Protein AF-A0A963Q9E1-F1 (afdb_monomer_lite)

Radius of gyration: 15.22 Å; chains: 1; bounding box: 37×40×34 Å

pLDDT: mean 92.53, std 8.89, range [47.31, 98.5]

Sequence (110 aa):
CAPGERWQREHACVGFDEAEVTAELARRWNFPSDYVHALLLASAPLAEKPITPLAAVVHLGSLLADQPDATADAIETLPVPVMDALGLKYGWMKANFPQPASFINLSQAG

Secondary structure (DSSP, 8-state):
--TTHHHHHHHHHHS--HHHHHHHHHHHTT--HHHHHHHHTTT-GGGSSS--HHHHHHHHHHHHHTSTT--GGGGGGS-HHHHHHTT--HHHHHHTPPPGGGS--GGG--

Foldseek 3Di:
DQQLVQQVVCCVPPNGGPLLVVLVVCVVVVNDPLLSVLSNCLSPQVVDPPRSLSSLVSNLVSNQVVDVQDALCSLVVRDPVSCVSNVHDSVVCSVPPDHPVVDDDPVVVD

Structure (mmCIF, N/CA/C/O backbone):
data_AF-A0A963Q9E1-F1
#
_entry.id   AF-A0A963Q9E1-F1
#
loop_
_atom_site.group_PDB
_atom_site.id
_atom_site.type_symbol
_atom_site.label_atom_id
_atom_site.label_alt_id
_atom_site.label_comp_id
_atom_site.label_asym_id
_atom_site.label_entity_id
_atom_site.label_seq_id
_atom_site.pdbx_PDB_ins_code
_atom_site.Cartn_x
_atom_site.Cartn_y
_atom_site.Cartn_z
_atom_site.occupancy
_atom_site.B_iso_or_equiv
_atom_site.auth_seq_id
_atom_site.auth_comp_id
_atom_site.auth_asym_id
_atom_site.auth_atom_id
_atom_site.pdbx_PDB_model_num
ATOM 1 N N . CYS A 1 1 ? -6.332 -7.537 -13.102 1.00 70.06 1 CYS A N 1
ATOM 2 C CA . CYS A 1 1 ? -6.969 -6.416 -12.386 1.00 70.06 1 CYS A CA 1
ATOM 3 C C . CYS A 1 1 ? -5.948 -5.299 -12.328 1.00 70.06 1 CYS A C 1
ATOM 5 O O . CYS A 1 1 ? -4.770 -5.614 -12.202 1.00 70.06 1 CYS A O 1
ATOM 7 N N . ALA A 1 2 ? -6.362 -4.047 -12.491 1.00 87.00 2 ALA A N 1
ATOM 8 C CA . ALA A 1 2 ? -5.476 -2.925 -12.212 1.00 87.00 2 ALA A CA 1
ATOM 9 C C . ALA A 1 2 ? -5.112 -2.920 -10.710 1.00 87.00 2 ALA A C 1
ATOM 11 O O . ALA A 1 2 ? -5.915 -3.400 -9.902 1.00 87.00 2 ALA A O 1
ATOM 12 N N . PRO A 1 3 ? -3.937 -2.399 -10.320 1.00 89.75 3 PRO A N 1
ATOM 13 C CA . PRO A 1 3 ? -3.553 -2.304 -8.913 1.00 89.75 3 PRO A CA 1
ATOM 14 C C . PRO A 1 3 ? -4.619 -1.608 -8.061 1.00 89.75 3 PRO A C 1
ATOM 16 O O . PRO A 1 3 ? -5.121 -0.550 -8.441 1.00 89.75 3 PRO A O 1
ATOM 19 N N . GLY A 1 4 ? -4.993 -2.216 -6.932 1.00 89.62 4 GLY A N 1
ATOM 20 C CA . GLY A 1 4 ? -6.020 -1.697 -6.019 1.00 89.62 4 GLY A CA 1
ATOM 21 C C . GLY A 1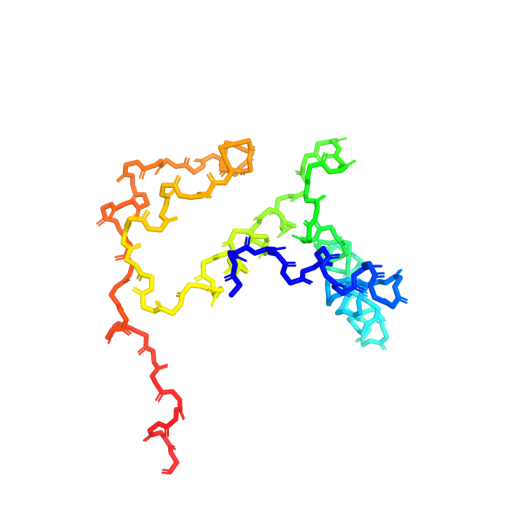 4 ? -7.475 -1.893 -6.477 1.00 89.62 4 GLY A C 1
ATOM 22 O O . GLY A 1 4 ? -8.400 -1.676 -5.695 1.00 89.62 4 GLY A O 1
ATOM 23 N N . GLU A 1 5 ? -7.720 -2.365 -7.706 1.00 93.12 5 GLU A N 1
ATOM 24 C CA . GLU A 1 5 ? -9.074 -2.662 -8.205 1.00 93.12 5 GLU A CA 1
ATOM 25 C C . GLU A 1 5 ? -9.735 -3.802 -7.408 1.00 93.12 5 GLU A C 1
ATOM 27 O O . GLU A 1 5 ? -10.960 -3.856 -7.286 1.00 93.12 5 GLU A O 1
ATOM 32 N N . ARG A 1 6 ? -8.936 -4.716 -6.837 1.00 93.38 6 ARG A N 1
ATOM 33 C CA . ARG A 1 6 ? -9.426 -5.837 -6.020 1.00 93.38 6 ARG A CA 1
ATOM 34 C C . ARG A 1 6 ? -10.305 -5.355 -4.864 1.00 93.38 6 ARG A C 1
ATOM 36 O O . ARG A 1 6 ? -11.431 -5.833 -4.756 1.00 93.38 6 ARG A O 1
ATOM 43 N N . TRP A 1 7 ? -9.840 -4.386 -4.074 1.00 95.50 7 TRP A N 1
ATOM 44 C CA . TRP A 1 7 ? -10.585 -3.880 -2.917 1.00 95.50 7 TRP A CA 1
ATOM 45 C C . TRP A 1 7 ? -11.950 -3.313 -3.314 1.00 95.50 7 TRP A C 1
ATOM 47 O O . TRP A 1 7 ? -12.969 -3.643 -2.712 1.00 95.50 7 TRP A O 1
ATOM 57 N N . GLN A 1 8 ? -12.003 -2.533 -4.401 1.00 94.69 8 GLN A N 1
ATOM 58 C CA . GLN A 1 8 ? -13.264 -1.981 -4.908 1.00 94.69 8 GLN A CA 1
ATOM 59 C C . GLN A 1 8 ? -14.254 -3.083 -5.302 1.00 94.69 8 GLN A C 1
ATOM 61 O O . GLN A 1 8 ? -15.453 -2.972 -5.044 1.00 94.69 8 GLN A O 1
ATOM 66 N N . ARG A 1 9 ? -13.760 -4.159 -5.925 1.00 96.00 9 ARG A N 1
ATOM 67 C CA . ARG A 1 9 ? -14.593 -5.289 -6.355 1.00 96.00 9 ARG A CA 1
ATOM 68 C C . ARG A 1 9 ? -15.095 -6.112 -5.173 1.00 96.00 9 ARG A C 1
ATOM 70 O O . ARG A 1 9 ? -16.259 -6.502 -5.183 1.00 96.00 9 ARG A O 1
ATOM 77 N N . GLU A 1 10 ? -14.251 -6.365 -4.178 1.00 96.94 10 GLU A N 1
ATOM 78 C CA . GLU A 1 10 ? -14.635 -7.063 -2.944 1.00 96.94 10 GLU A CA 1
ATOM 79 C C . GLU A 1 10 ? -15.725 -6.284 -2.211 1.00 96.94 10 GLU A C 1
ATOM 81 O O . GLU A 1 10 ? -16.817 -6.811 -1.981 1.00 96.94 10 GLU A O 1
ATOM 86 N N . HIS A 1 11 ? -15.501 -4.990 -1.994 1.00 95.56 11 HIS A N 1
ATOM 87 C CA . HIS A 1 11 ? -16.458 -4.141 -1.304 1.00 95.56 11 HIS A CA 1
ATOM 88 C C . HIS A 1 11 ? -17.794 -4.029 -2.062 1.00 95.56 11 HIS A C 1
ATOM 90 O O . HIS A 1 11 ? -18.859 -4.032 -1.443 1.00 95.56 11 HIS A O 1
ATOM 96 N N . ALA A 1 12 ? -17.779 -3.984 -3.399 1.00 96.56 12 ALA A N 1
ATOM 97 C CA . ALA A 1 12 ? -19.002 -3.982 -4.207 1.00 96.56 12 ALA A CA 1
ATOM 98 C C . ALA A 1 12 ? -19.754 -5.327 -4.188 1.00 96.56 12 ALA A C 1
ATOM 100 O O . ALA A 1 12 ? -20.974 -5.351 -4.343 1.00 96.56 12 ALA A O 1
ATOM 101 N N . CYS A 1 13 ? -19.039 -6.443 -4.032 1.00 97.31 13 CYS A N 1
ATOM 102 C CA . CYS A 1 13 ? -19.607 -7.789 -4.091 1.00 97.31 13 CYS A CA 1
ATOM 103 C C . CYS A 1 13 ? -20.151 -8.262 -2.735 1.00 97.31 13 CYS A C 1
ATOM 105 O O . CYS A 1 13 ? -21.244 -8.825 -2.675 1.00 97.31 13 CYS A O 1
ATOM 107 N N . VAL A 1 14 ? -19.394 -8.045 -1.653 1.00 96.75 14 VAL A N 1
ATOM 108 C CA . VAL A 1 14 ? -19.692 -8.602 -0.318 1.00 96.75 14 VAL A CA 1
ATOM 109 C C . VAL A 1 14 ? -19.780 -7.558 0.798 1.00 96.75 14 VAL A C 1
ATOM 111 O O . VAL A 1 14 ? -20.192 -7.900 1.904 1.00 96.75 14 VAL A O 1
ATOM 114 N N . GLY A 1 15 ? -19.466 -6.290 0.516 1.00 97.06 15 GLY A N 1
ATOM 115 C CA . GLY A 1 15 ? -19.610 -5.183 1.468 1.00 97.06 15 GLY A CA 1
ATOM 116 C C . GLY A 1 15 ? -18.403 -4.926 2.373 1.00 97.06 15 GLY A C 1
ATOM 117 O O . GLY A 1 15 ? -18.535 -4.121 3.287 1.00 97.06 15 GLY A O 1
ATOM 118 N N . PHE A 1 16 ? -17.277 -5.600 2.135 1.00 97.06 16 PHE A N 1
ATOM 119 C CA . PHE A 1 16 ? -15.98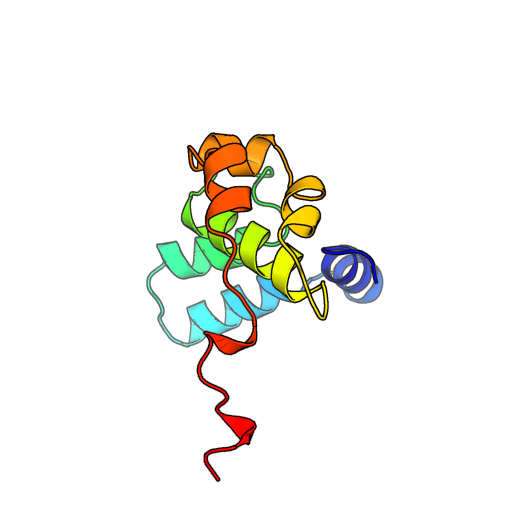7 -5.354 2.785 1.00 97.06 16 PHE A CA 1
ATOM 120 C C . PHE A 1 16 ? -14.831 -5.796 1.873 1.00 97.06 16 PHE A C 1
ATOM 122 O O . PHE A 1 16 ? -15.061 -6.549 0.921 1.00 97.06 16 PHE A O 1
ATOM 129 N N . ASP A 1 17 ? -13.607 -5.364 2.171 1.00 97.06 17 ASP A N 1
ATOM 130 C CA . ASP A 1 17 ? -12.389 -5.730 1.434 1.00 97.06 17 ASP A CA 1
ATOM 131 C C . ASP A 1 17 ? -11.354 -6.529 2.262 1.00 97.06 17 ASP A C 1
ATOM 133 O O . ASP A 1 17 ? -11.497 -6.759 3.467 1.00 97.06 17 ASP A O 1
ATOM 137 N N . GLU A 1 18 ? -10.302 -7.015 1.597 1.00 96.12 18 GLU A N 1
ATOM 138 C CA . GLU A 1 18 ? -9.203 -7.759 2.224 1.00 96.12 18 GLU A CA 1
ATOM 139 C C . GLU A 1 18 ? -8.487 -6.976 3.339 1.00 96.12 18 GLU A C 1
ATOM 141 O O . GLU A 1 18 ? -8.037 -7.584 4.317 1.00 96.12 18 GLU A O 1
ATOM 146 N N . ALA A 1 19 ? -8.386 -5.648 3.235 1.00 97.19 19 ALA A N 1
ATOM 147 C CA . ALA A 1 19 ? -7.731 -4.819 4.242 1.00 97.19 19 ALA A CA 1
ATOM 148 C C . ALA A 1 19 ? -8.542 -4.816 5.549 1.00 97.19 19 ALA A C 1
ATOM 150 O O . ALA A 1 19 ? -7.983 -5.050 6.626 1.00 97.19 19 ALA A O 1
ATOM 151 N N . GLU A 1 20 ? -9.868 -4.678 5.454 1.00 98.00 20 GLU A N 1
ATOM 152 C CA . GLU A 1 20 ? -10.787 -4.775 6.596 1.00 98.00 20 GLU A CA 1
ATOM 153 C C . GLU A 1 20 ? -10.749 -6.165 7.250 1.00 98.00 20 GLU A C 1
ATOM 155 O O . GLU A 1 20 ? -10.657 -6.287 8.476 1.00 98.00 20 GLU A O 1
ATOM 160 N N . VAL A 1 21 ? -10.744 -7.232 6.443 1.00 97.88 21 VAL A N 1
ATOM 161 C CA . VAL A 1 21 ? -10.636 -8.613 6.946 1.00 97.88 21 VAL A CA 1
ATOM 162 C C . VAL A 1 21 ? -9.307 -8.835 7.670 1.00 97.88 21 VAL A C 1
ATOM 164 O O . VAL A 1 21 ? -9.274 -9.432 8.752 1.00 97.88 21 VAL A O 1
ATOM 167 N N . THR A 1 22 ? -8.208 -8.341 7.101 1.00 97.69 22 THR A N 1
ATOM 168 C CA . THR A 1 22 ? -6.865 -8.480 7.676 1.00 97.69 22 THR A CA 1
ATOM 169 C C . THR A 1 22 ? -6.739 -7.703 8.985 1.00 97.69 22 THR A C 1
ATOM 171 O O . THR A 1 22 ? -6.171 -8.217 9.953 1.00 97.69 22 THR A O 1
ATOM 174 N N . ALA A 1 23 ? -7.317 -6.502 9.062 1.00 98.44 23 ALA A N 1
ATOM 175 C CA . ALA A 1 23 ? -7.375 -5.716 10.290 1.00 98.44 23 ALA A CA 1
ATOM 176 C C . ALA A 1 23 ? -8.143 -6.452 11.399 1.00 98.44 23 ALA A C 1
ATOM 178 O O . ALA A 1 23 ? -7.653 -6.571 12.525 1.00 98.44 23 ALA A O 1
ATOM 179 N N . GLU A 1 24 ? -9.309 -7.022 11.082 1.00 98.38 24 GLU A N 1
ATOM 180 C CA . GLU A 1 24 ? -10.094 -7.798 12.046 1.00 98.38 24 GLU A CA 1
ATOM 181 C C . GLU A 1 24 ? -9.365 -9.060 12.526 1.00 98.38 24 GLU A C 1
ATOM 183 O O . GLU A 1 24 ? -9.431 -9.406 13.711 1.00 98.38 24 GLU A O 1
ATOM 188 N N . LEU A 1 25 ? -8.623 -9.733 11.643 1.00 98.50 25 LEU A N 1
ATOM 189 C CA . LEU A 1 25 ? -7.793 -10.875 12.019 1.00 98.50 25 LEU A CA 1
ATOM 190 C C . LEU A 1 25 ? -6.653 -10.458 12.959 1.00 98.50 25 LEU A C 1
ATOM 192 O O . LEU A 1 25 ? -6.494 -11.053 14.026 1.00 98.50 25 LEU A O 1
ATOM 196 N N . ALA A 1 26 ? -5.915 -9.400 12.613 1.00 98.38 26 ALA A N 1
ATOM 197 C CA . ALA A 1 26 ? -4.836 -8.859 13.439 1.00 98.38 26 ALA A CA 1
ATOM 198 C C . ALA A 1 26 ? -5.340 -8.442 14.831 1.00 98.38 26 ALA A C 1
ATOM 200 O O . ALA A 1 26 ? -4.702 -8.736 15.846 1.00 98.38 26 ALA A O 1
ATOM 201 N N . ARG A 1 27 ? -6.534 -7.839 14.899 1.00 98.50 27 ARG A N 1
ATOM 202 C CA . ARG A 1 27 ? -7.202 -7.490 16.158 1.00 98.50 27 ARG A CA 1
ATOM 203 C C . ARG A 1 27 ? -7.482 -8.727 17.013 1.00 98.50 27 ARG A C 1
ATOM 205 O O . ARG A 1 27 ? -7.216 -8.711 18.212 1.00 98.50 27 ARG A O 1
ATOM 212 N N . ARG A 1 28 ? -7.985 -9.814 16.415 1.00 98.44 28 ARG A N 1
ATOM 213 C CA . ARG A 1 28 ? -8.240 -11.091 17.117 1.00 98.44 28 ARG A CA 1
ATOM 214 C C . ARG A 1 28 ? -6.962 -11.797 17.565 1.00 98.44 28 ARG A C 1
ATOM 216 O O . ARG A 1 28 ? -7.002 -12.569 18.518 1.00 98.44 28 ARG A O 1
ATOM 223 N N . TRP A 1 29 ? -5.843 -11.524 16.904 1.00 98.38 29 TRP A N 1
ATOM 224 C CA . TRP A 1 29 ? -4.517 -12.009 17.287 1.00 98.38 29 TRP A CA 1
ATOM 225 C C . TRP A 1 29 ? -3.790 -11.105 18.290 1.00 98.38 29 TRP A C 1
ATOM 227 O O . TRP A 1 29 ? -2.633 -11.369 18.606 1.00 98.38 29 TRP A O 1
ATOM 237 N N . ASN A 1 30 ? -4.456 -10.077 18.829 1.00 98.00 30 ASN A N 1
ATOM 238 C CA . ASN A 1 30 ? -3.889 -9.120 19.784 1.00 98.00 30 ASN A CA 1
ATOM 239 C C . ASN A 1 30 ? -2.655 -8.368 19.252 1.00 98.00 30 ASN A C 1
ATOM 241 O O . ASN A 1 30 ? -1.727 -8.074 20.009 1.00 98.00 30 ASN A O 1
ATOM 245 N N . PHE A 1 31 ? -2.631 -8.035 17.958 1.00 98.44 31 PHE A N 1
ATOM 246 C CA . PHE A 1 31 ? -1.642 -7.090 17.438 1.00 98.44 31 PHE A CA 1
ATOM 247 C C . PHE A 1 31 ? -1.862 -5.706 18.075 1.00 98.44 31 PHE A C 1
ATOM 249 O O . PHE A 1 31 ? -2.998 -5.371 18.429 1.00 98.44 31 PHE A O 1
ATOM 256 N N . PRO A 1 32 ? -0.812 -4.874 18.218 1.00 98.38 32 PRO A N 1
ATOM 257 C CA . PRO A 1 32 ? -0.985 -3.523 18.737 1.00 98.38 32 PRO A CA 1
ATOM 258 C C . PRO A 1 32 ? -1.971 -2.716 17.880 1.00 98.38 32 PRO A C 1
ATOM 260 O O . PRO A 1 32 ? -2.003 -2.864 16.654 1.00 98.38 32 PRO A O 1
ATOM 263 N N . SER A 1 33 ? -2.756 -1.847 18.526 1.00 97.38 33 SER A N 1
ATOM 264 C CA . SER A 1 33 ? -3.848 -1.084 17.898 1.00 97.38 33 SER A CA 1
ATOM 265 C C . SER A 1 33 ? -3.411 -0.311 16.661 1.00 97.38 33 SER A C 1
ATOM 267 O O . SER A 1 33 ? -4.153 -0.253 15.687 1.00 97.38 33 SER A O 1
ATOM 269 N N . ASP A 1 34 ? -2.198 0.233 16.676 1.00 96.88 34 ASP A N 1
ATOM 270 C CA . ASP A 1 34 ? -1.682 1.065 15.592 1.00 96.88 34 ASP A CA 1
ATOM 271 C C . ASP A 1 34 ? -1.473 0.250 14.306 1.00 96.88 34 ASP A C 1
ATOM 273 O O . ASP A 1 34 ? -1.717 0.751 13.210 1.00 96.88 34 ASP A O 1
ATOM 277 N N . TYR A 1 35 ? -1.099 -1.032 14.424 1.00 97.69 35 TYR A N 1
ATOM 278 C CA . TYR A 1 35 ? -1.003 -1.939 13.276 1.00 97.69 35 TYR A CA 1
ATOM 279 C C . TYR A 1 35 ? -2.382 -2.341 12.764 1.00 97.69 35 TYR A C 1
ATOM 281 O O . TYR A 1 35 ? -2.598 -2.356 11.557 1.00 97.69 35 TYR A O 1
ATOM 289 N N . VAL A 1 36 ? -3.323 -2.632 13.666 1.00 98.50 36 VAL A N 1
ATOM 290 C CA . VAL A 1 36 ? -4.715 -2.932 13.293 1.00 98.50 36 VAL A CA 1
ATOM 291 C C . VAL A 1 36 ? -5.319 -1.756 12.526 1.00 98.50 36 VAL A C 1
ATOM 293 O O . VAL A 1 36 ? -5.913 -1.938 11.469 1.00 98.50 36 VAL A O 1
ATOM 296 N N . HIS A 1 37 ? -5.113 -0.542 13.029 1.00 97.88 37 HIS A N 1
ATOM 297 C CA . HIS A 1 37 ? -5.585 0.685 12.405 1.00 97.88 37 HIS A CA 1
ATOM 298 C C . HIS A 1 37 ? -4.920 0.939 11.043 1.00 97.88 37 HIS A C 1
ATOM 300 O O . HIS A 1 37 ? -5.601 1.275 10.077 1.00 97.88 37 HIS A O 1
ATOM 306 N N . ALA A 1 38 ? -3.609 0.713 10.933 1.00 97.69 38 ALA A N 1
ATOM 307 C CA . ALA A 1 38 ? -2.900 0.830 9.663 1.00 97.69 38 ALA A CA 1
ATOM 308 C C . ALA A 1 38 ? -3.411 -0.155 8.602 1.00 97.69 38 ALA A C 1
ATOM 310 O O . ALA A 1 38 ? -3.563 0.226 7.444 1.00 97.69 38 ALA A O 1
ATOM 311 N N . LEU A 1 39 ? -3.687 -1.401 9.000 1.00 98.19 39 LEU A N 1
ATOM 312 C CA . LEU A 1 39 ? -4.267 -2.417 8.122 1.00 98.19 39 LEU A CA 1
ATOM 313 C C . LEU A 1 39 ? -5.671 -2.016 7.668 1.00 98.19 39 LEU A C 1
ATOM 315 O O . LEU A 1 39 ? -5.960 -2.109 6.483 1.00 98.19 39 LEU A O 1
ATOM 319 N N . LEU A 1 40 ? -6.502 -1.501 8.578 1.00 98.12 40 LEU A N 1
ATOM 320 C CA . LEU A 1 40 ? -7.870 -1.078 8.268 1.00 98.12 40 LEU A CA 1
ATOM 321 C C . LEU A 1 40 ? -7.910 0.028 7.204 1.00 98.12 40 LEU A C 1
ATOM 323 O O . LEU A 1 40 ? -8.790 0.043 6.353 1.00 98.12 40 LEU A O 1
ATOM 327 N N . LEU A 1 41 ? -6.949 0.952 7.242 1.00 97.94 41 LEU A N 1
ATOM 328 C CA . LEU A 1 41 ? -6.862 2.066 6.296 1.00 97.94 41 LEU A CA 1
ATOM 329 C C . LEU A 1 41 ? -6.050 1.747 5.034 1.00 97.94 41 LEU A C 1
ATOM 331 O O . LEU A 1 41 ? -5.904 2.618 4.176 1.00 97.94 41 LEU A O 1
ATOM 335 N N . ALA A 1 42 ? -5.493 0.540 4.898 1.00 97.56 42 ALA A N 1
ATOM 336 C CA . ALA A 1 42 ? -4.550 0.231 3.825 1.00 97.56 42 ALA A CA 1
ATOM 337 C C . ALA A 1 42 ? -5.176 0.307 2.420 1.00 97.56 42 ALA A C 1
ATOM 339 O O . ALA A 1 42 ? -4.490 0.696 1.473 1.00 97.56 42 ALA A O 1
ATOM 340 N N . SER A 1 43 ? -6.466 -0.003 2.261 1.00 97.31 43 SER A N 1
ATOM 341 C CA . SER A 1 43 ? -7.159 0.127 0.971 1.00 97.31 43 SER A CA 1
ATOM 342 C C . SER A 1 43 ? -7.529 1.579 0.630 1.00 97.31 43 SER A C 1
ATOM 344 O O . SER A 1 43 ? -7.645 1.929 -0.547 1.00 97.31 43 SER A O 1
ATOM 346 N N . ALA A 1 44 ? -7.638 2.458 1.636 1.00 96.75 44 ALA A N 1
ATOM 347 C CA . ALA A 1 44 ? -8.060 3.852 1.486 1.00 96.75 44 ALA A CA 1
ATOM 348 C C . ALA A 1 44 ? -7.301 4.822 2.426 1.00 96.75 44 ALA A C 1
ATOM 350 O O . ALA A 1 44 ? -7.920 5.514 3.239 1.00 96.75 44 ALA A O 1
ATOM 351 N N . PRO A 1 45 ? -5.969 4.978 2.293 1.00 97.12 45 PRO A N 1
ATOM 352 C CA . PRO A 1 45 ? -5.159 5.768 3.232 1.00 97.12 45 PRO A CA 1
ATOM 353 C C . PRO A 1 45 ? -5.477 7.272 3.222 1.00 97.12 45 PRO A C 1
ATOM 355 O O . PRO A 1 45 ? -5.099 7.990 4.142 1.00 97.12 45 PRO A O 1
ATOM 358 N N . LEU A 1 46 ? -6.169 7.763 2.186 1.00 96.44 46 LEU A N 1
ATOM 359 C CA . LEU A 1 46 ? -6.610 9.159 2.066 1.00 96.44 46 LEU A CA 1
ATOM 360 C C . LEU A 1 46 ? -7.927 9.453 2.803 1.00 96.44 46 LEU A C 1
ATOM 362 O O . LEU A 1 46 ? -8.345 10.613 2.842 1.00 96.44 46 LEU A O 1
ATOM 366 N N . ALA A 1 47 ? -8.591 8.430 3.354 1.00 95.88 47 ALA A N 1
ATOM 367 C CA . ALA A 1 47 ? -9.833 8.585 4.108 1.00 95.88 47 ALA A CA 1
ATOM 368 C C . ALA A 1 47 ? -9.623 9.321 5.443 1.00 95.88 47 ALA A C 1
ATOM 370 O O . ALA A 1 47 ? -10.554 9.948 5.948 1.00 95.88 47 ALA A O 1
ATOM 371 N N . GLU A 1 48 ? -8.401 9.299 5.982 1.00 94.56 48 GLU A N 1
ATOM 372 C CA . GLU A 1 48 ? -8.036 9.945 7.243 1.00 94.56 48 GLU A CA 1
ATOM 373 C C . GLU A 1 48 ? -6.977 11.042 7.049 1.00 94.56 48 GLU A C 1
ATOM 375 O O . GLU A 1 48 ? -6.135 10.983 6.148 1.00 94.56 48 GLU A O 1
ATOM 380 N N . LYS A 1 49 ? -7.040 12.085 7.890 1.00 93.69 49 LYS A N 1
ATOM 381 C CA . LYS A 1 49 ? -6.074 13.192 7.913 1.00 93.69 49 LYS A CA 1
ATOM 382 C C . LYS A 1 49 ? -5.641 13.494 9.357 1.00 93.69 49 LYS A C 1
ATOM 384 O O . LYS A 1 49 ? -6.515 13.801 10.168 1.00 93.69 49 LYS A O 1
ATOM 389 N N . PRO A 1 50 ? -4.328 13.522 9.665 1.00 92.88 50 PRO A N 1
ATOM 390 C CA . PRO A 1 50 ? -3.204 13.252 8.761 1.00 92.88 50 PRO A CA 1
ATOM 391 C C . PRO A 1 50 ? -3.174 11.789 8.290 1.00 92.88 50 PRO A C 1
ATOM 393 O O . PRO A 1 50 ? -3.707 10.916 8.961 1.00 92.88 50 PRO A O 1
ATOM 396 N N . ILE A 1 51 ? -2.566 11.531 7.128 1.00 96.44 51 ILE A N 1
ATOM 397 C CA . ILE A 1 51 ? -2.440 10.165 6.598 1.00 96.44 51 ILE A CA 1
ATOM 398 C C . ILE A 1 51 ? -1.607 9.334 7.575 1.00 96.44 51 ILE A C 1
ATOM 400 O O . ILE A 1 51 ? -0.484 9.718 7.909 1.00 96.44 51 ILE A O 1
ATOM 404 N N . THR A 1 52 ? -2.130 8.178 7.981 1.00 96.94 52 THR A N 1
ATOM 405 C CA . THR A 1 52 ? -1.413 7.214 8.820 1.00 96.94 52 THR A CA 1
ATOM 406 C C . THR A 1 52 ? -0.230 6.626 8.036 1.00 96.94 52 THR A C 1
ATOM 408 O O . THR A 1 52 ? -0.452 5.919 7.049 1.00 96.94 52 THR A O 1
ATOM 411 N N . PRO A 1 53 ? 1.037 6.852 8.448 1.00 96.94 53 PRO A N 1
ATOM 412 C CA . PRO A 1 53 ? 2.200 6.449 7.650 1.00 96.94 53 PRO A CA 1
ATOM 413 C C . PRO A 1 53 ? 2.273 4.942 7.380 1.00 96.94 53 PRO A C 1
ATOM 415 O O . PRO A 1 53 ? 2.594 4.524 6.272 1.00 96.94 53 PRO A O 1
ATOM 418 N N . LEU A 1 54 ? 1.926 4.107 8.363 1.00 97.31 54 LEU A N 1
ATOM 419 C CA . LEU A 1 54 ? 1.911 2.655 8.167 1.00 97.31 54 LEU A CA 1
ATOM 420 C C . LEU A 1 54 ? 0.8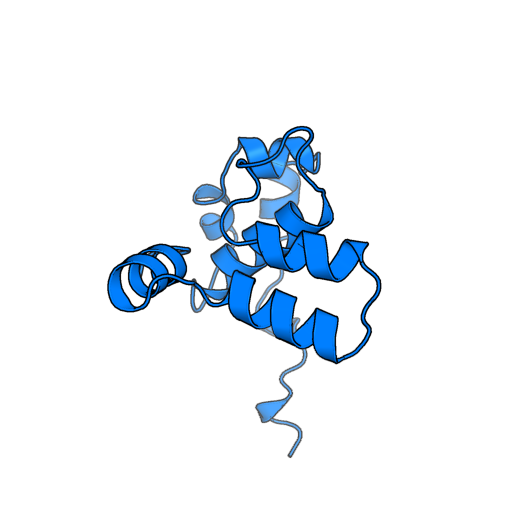46 2.225 7.146 1.00 97.31 54 LEU A C 1
ATOM 422 O O . LEU A 1 54 ? 1.139 1.382 6.304 1.00 97.31 54 LEU A O 1
ATOM 426 N N . ALA A 1 55 ? -0.340 2.843 7.156 1.00 98.00 55 ALA A N 1
ATOM 427 C CA . ALA A 1 55 ? -1.376 2.574 6.157 1.00 98.00 55 ALA A CA 1
ATOM 428 C C . ALA A 1 55 ? -0.892 2.943 4.749 1.00 98.00 55 ALA A C 1
ATOM 430 O O . ALA A 1 55 ? -1.056 2.168 3.813 1.00 98.00 55 ALA A O 1
ATOM 431 N N . ALA A 1 56 ? -0.218 4.090 4.610 1.00 97.94 56 ALA A N 1
ATOM 432 C CA . ALA A 1 56 ? 0.384 4.520 3.352 1.00 97.94 56 ALA A CA 1
ATOM 433 C C . ALA A 1 56 ? 1.448 3.533 2.837 1.00 97.94 56 ALA A C 1
ATOM 435 O O . ALA A 1 56 ? 1.467 3.223 1.647 1.00 97.94 56 ALA A O 1
ATOM 436 N N . VAL A 1 57 ? 2.306 2.997 3.714 1.00 97.31 57 VAL A N 1
ATOM 437 C CA . VAL A 1 57 ? 3.312 1.991 3.326 1.00 97.31 57 VAL A CA 1
ATOM 438 C C . VAL A 1 57 ? 2.646 0.706 2.834 1.00 97.31 57 VAL A C 1
ATOM 440 O O . VAL A 1 57 ? 3.003 0.215 1.762 1.00 97.31 57 VAL A O 1
ATOM 443 N N . VAL A 1 58 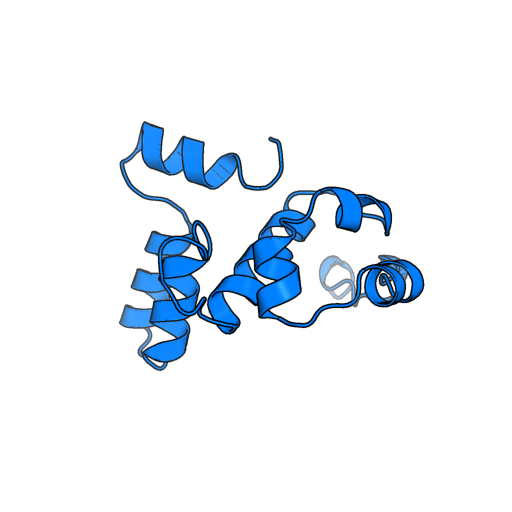? 1.667 0.178 3.576 1.00 97.19 58 VAL A N 1
ATOM 444 C CA . VAL A 1 58 ? 0.950 -1.048 3.179 1.00 97.19 58 VAL A CA 1
ATOM 445 C C . VAL A 1 58 ? 0.181 -0.827 1.876 1.00 97.19 58 VAL A C 1
ATOM 447 O O . VAL A 1 58 ? 0.211 -1.692 1.002 1.00 97.19 58 VAL A O 1
ATOM 450 N N . HIS A 1 59 ? -0.433 0.344 1.702 1.00 97.88 59 HIS A N 1
ATOM 451 C CA . HIS A 1 59 ? -1.128 0.717 0.475 1.00 97.88 59 HIS A CA 1
ATOM 452 C C . HIS A 1 59 ? -0.204 0.658 -0.746 1.00 97.88 59 HIS A C 1
ATOM 454 O O . HIS A 1 59 ? -0.481 -0.070 -1.697 1.00 97.88 59 HIS A O 1
ATOM 460 N N . LEU A 1 60 ? 0.929 1.373 -0.710 1.00 96.75 60 LEU A N 1
ATOM 461 C CA . LEU A 1 60 ? 1.888 1.381 -1.821 1.00 96.75 60 LEU A CA 1
ATOM 462 C C . LEU A 1 60 ? 2.472 -0.013 -2.076 1.00 96.75 60 LEU A C 1
ATOM 464 O O . LEU A 1 60 ? 2.607 -0.416 -3.229 1.00 96.75 60 LEU A O 1
ATOM 468 N N . GLY A 1 61 ? 2.786 -0.759 -1.012 1.00 94.81 61 GLY A N 1
ATOM 469 C CA . GLY A 1 61 ? 3.266 -2.135 -1.121 1.00 94.81 61 GLY A CA 1
ATOM 470 C C . GLY A 1 61 ? 2.261 -3.051 -1.818 1.00 94.81 61 GLY A C 1
ATOM 471 O O . GLY A 1 61 ? 2.647 -3.814 -2.697 1.00 94.81 61 GLY A O 1
ATOM 472 N N . SER A 1 62 ? 0.974 -2.922 -1.492 1.00 94.94 62 SER A N 1
ATOM 473 C CA . SER A 1 62 ? -0.102 -3.704 -2.114 1.00 94.94 62 SER A CA 1
ATOM 474 C C . SER A 1 62 ? -0.271 -3.356 -3.596 1.00 94.94 62 SER A C 1
ATOM 476 O O . SER A 1 62 ? -0.343 -4.254 -4.429 1.00 94.94 62 SER A O 1
ATOM 478 N N . LEU A 1 63 ? -0.227 -2.065 -3.958 1.00 95.56 63 LEU A N 1
ATOM 479 C CA . LEU A 1 63 ? -0.289 -1.635 -5.363 1.00 95.56 63 LEU A CA 1
ATOM 480 C C . LEU A 1 63 ? 0.894 -2.143 -6.203 1.00 95.56 63 LEU A C 1
ATOM 482 O O . LEU A 1 63 ? 0.745 -2.396 -7.399 1.00 95.56 63 LEU A O 1
ATOM 486 N N . LEU A 1 64 ? 2.079 -2.266 -5.601 1.00 93.25 64 LEU A N 1
ATOM 487 C CA . LEU A 1 64 ? 3.241 -2.861 -6.262 1.00 93.25 64 LEU A CA 1
ATOM 488 C C . LEU A 1 64 ? 3.122 -4.388 -6.341 1.00 93.25 64 LEU A C 1
ATOM 490 O O . LEU A 1 64 ? 3.487 -4.966 -7.359 1.00 93.25 64 LEU A O 1
ATOM 494 N N . ALA A 1 65 ? 2.586 -5.038 -5.305 1.00 90.50 65 ALA A N 1
ATOM 495 C CA . ALA A 1 65 ? 2.379 -6.486 -5.273 1.00 90.50 65 ALA A CA 1
ATOM 496 C C . ALA A 1 65 ? 1.320 -6.966 -6.282 1.00 90.50 65 ALA A C 1
ATOM 498 O O . ALA A 1 65 ? 1.431 -8.074 -6.804 1.00 90.50 65 ALA A O 1
ATOM 499 N N . ASP A 1 66 ? 0.337 -6.123 -6.609 1.00 91.06 66 ASP A N 1
ATOM 500 C CA . ASP A 1 66 ? -0.664 -6.385 -7.651 1.00 91.06 66 ASP A CA 1
ATOM 501 C C . ASP A 1 66 ? -0.084 -6.371 -9.081 1.00 91.06 66 ASP A C 1
ATOM 503 O O . ASP A 1 66 ? -0.773 -6.745 -10.035 1.00 91.06 66 ASP A O 1
ATOM 507 N N . GLN A 1 67 ? 1.169 -5.935 -9.253 1.00 90.00 67 GLN A N 1
ATOM 508 C CA . GLN A 1 67 ? 1.856 -5.871 -10.540 1.00 90.00 67 GLN A CA 1
ATOM 509 C C . GLN A 1 67 ? 2.875 -7.015 -10.649 1.00 90.00 67 GLN A C 1
ATOM 511 O O . GLN A 1 67 ? 4.004 -6.880 -10.166 1.00 90.00 67 GLN A O 1
ATOM 516 N N . PRO A 1 68 ? 2.519 -8.149 -11.285 1.00 80.50 68 PRO A N 1
ATOM 517 C CA . PRO A 1 68 ? 3.494 -9.194 -11.568 1.00 80.50 68 PRO A CA 1
ATOM 518 C C . PRO A 1 68 ? 4.613 -8.613 -12.439 1.00 80.50 68 PRO A C 1
ATOM 520 O O . PRO A 1 68 ? 4.346 -7.896 -13.401 1.00 80.50 68 PRO A O 1
ATOM 523 N N . ASP A 1 69 ? 5.861 -8.897 -12.066 1.00 83.75 69 ASP A N 1
ATOM 524 C CA . ASP A 1 69 ? 7.067 -8.390 -12.732 1.00 83.75 69 ASP A CA 1
ATOM 525 C C . ASP A 1 69 ? 7.232 -6.859 -12.697 1.00 83.75 69 ASP A C 1
ATOM 527 O O . ASP A 1 69 ? 7.808 -6.268 -13.613 1.00 83.75 69 ASP A O 1
ATOM 531 N N . ALA A 1 70 ? 6.755 -6.208 -11.625 1.00 86.06 70 ALA A N 1
ATOM 532 C CA . ALA A 1 70 ? 6.941 -4.776 -11.409 1.00 86.06 70 ALA A CA 1
ATOM 533 C C . ALA A 1 70 ? 8.402 -4.345 -11.639 1.00 86.06 70 ALA A C 1
ATOM 535 O O . ALA A 1 70 ? 9.341 -4.889 -11.051 1.00 86.06 70 ALA A O 1
ATOM 536 N N . THR A 1 71 ? 8.582 -3.333 -12.485 1.00 90.94 71 THR A N 1
ATOM 537 C CA . THR A 1 71 ? 9.856 -2.641 -12.702 1.00 90.94 71 THR A CA 1
ATOM 538 C C . THR A 1 71 ? 9.802 -1.251 -12.065 1.00 90.94 71 THR A C 1
ATOM 540 O O . THR A 1 71 ? 8.784 -0.841 -11.505 1.00 90.94 71 THR A O 1
ATOM 543 N N . ALA A 1 72 ? 10.878 -0.472 -12.205 1.00 92.56 72 ALA A N 1
ATOM 544 C CA . ALA A 1 72 ? 10.900 0.930 -11.788 1.00 92.56 72 ALA A CA 1
ATOM 545 C C . ALA A 1 72 ? 9.773 1.782 -12.413 1.00 92.56 72 ALA A C 1
ATOM 547 O O . ALA A 1 72 ? 9.439 2.837 -11.871 1.00 92.56 72 ALA A O 1
ATOM 548 N N . ASP A 1 73 ? 9.167 1.338 -13.518 1.00 92.38 73 ASP A N 1
ATOM 549 C CA . ASP A 1 73 ? 8.054 2.038 -14.164 1.00 92.38 73 ASP A CA 1
ATOM 550 C C . ASP A 1 73 ? 6.752 1.927 -13.359 1.00 92.38 73 ASP A C 1
ATOM 552 O O . ASP A 1 73 ? 5.934 2.840 -13.402 1.00 92.38 73 ASP A O 1
ATOM 556 N N . ALA A 1 74 ? 6.597 0.897 -12.516 1.00 92.75 74 ALA A N 1
ATOM 557 C CA . ALA A 1 74 ? 5.455 0.769 -11.606 1.00 92.75 74 ALA A CA 1
ATOM 558 C C . ALA A 1 74 ? 5.357 1.943 -10.611 1.00 92.75 74 ALA A C 1
ATOM 560 O O . ALA A 1 74 ? 4.283 2.249 -10.100 1.00 92.75 74 ALA A O 1
ATOM 561 N N . ILE A 1 75 ? 6.462 2.659 -10.363 1.00 94.44 75 ILE A N 1
ATOM 562 C CA . ILE A 1 75 ? 6.464 3.876 -9.537 1.00 94.44 75 ILE A CA 1
ATOM 563 C C . ILE A 1 75 ? 5.621 4.996 -10.172 1.00 94.44 75 ILE A C 1
ATOM 565 O O . ILE A 1 75 ? 5.092 5.843 -9.457 1.00 94.44 75 ILE A O 1
ATOM 569 N N . GLU A 1 76 ? 5.450 5.004 -11.498 1.00 92.94 76 GLU A N 1
ATOM 570 C CA . GLU A 1 76 ? 4.618 5.991 -12.205 1.00 92.94 76 GLU A CA 1
ATOM 571 C C . GLU A 1 76 ? 3.129 5.851 -11.900 1.00 92.94 76 GLU A C 1
ATOM 573 O O . GLU A 1 76 ? 2.383 6.819 -12.033 1.00 92.94 76 GLU A O 1
ATOM 578 N N . THR A 1 77 ? 2.695 4.665 -11.473 1.00 91.94 77 THR A N 1
ATOM 579 C CA . THR A 1 77 ? 1.288 4.386 -11.180 1.00 91.94 77 THR A CA 1
ATOM 580 C C . THR A 1 77 ? 0.926 4.663 -9.722 1.00 91.94 77 THR A C 1
ATOM 582 O O . THR A 1 77 ? -0.231 4.493 -9.340 1.00 91.94 77 THR A O 1
ATOM 585 N N . LEU A 1 78 ? 1.896 5.043 -8.881 1.00 95.06 78 LEU A N 1
ATOM 586 C CA . LEU A 1 78 ? 1.672 5.229 -7.451 1.00 95.06 78 LEU A CA 1
ATOM 587 C C . LEU A 1 78 ? 0.997 6.579 -7.139 1.00 95.06 78 LEU A C 1
ATOM 589 O O . LEU A 1 78 ? 1.314 7.594 -7.766 1.00 95.06 78 LEU A O 1
ATOM 593 N N . PRO A 1 79 ? 0.101 6.646 -6.133 1.00 95.69 79 PRO A N 1
ATOM 594 C CA . PRO A 1 79 ? -0.589 7.883 -5.785 1.00 95.69 79 PRO A CA 1
ATOM 595 C C . PRO A 1 79 ? 0.370 8.918 -5.181 1.00 95.69 79 PRO A C 1
ATOM 597 O O . PRO A 1 79 ? 0.892 8.733 -4.079 1.00 95.69 79 PRO A O 1
ATOM 600 N N . VAL A 1 80 ? 0.541 10.055 -5.865 1.00 95.25 80 VAL A N 1
ATOM 601 C CA . VAL A 1 80 ? 1.408 11.164 -5.418 1.00 95.25 80 VAL A CA 1
ATOM 602 C C . VAL A 1 80 ? 1.100 11.637 -3.990 1.00 95.25 80 VAL A C 1
ATOM 604 O O . VAL A 1 80 ? 2.038 11.706 -3.201 1.00 95.25 80 VAL A O 1
ATOM 607 N N . PRO A 1 81 ? -0.169 11.852 -3.576 1.00 95.69 81 PRO A N 1
ATOM 608 C CA . PRO A 1 81 ? -0.459 12.300 -2.210 1.00 95.69 81 PRO A CA 1
ATOM 609 C C . PRO A 1 81 ? 0.011 11.324 -1.120 1.00 95.69 81 PRO A C 1
ATOM 611 O O . PRO A 1 81 ? 0.338 11.745 -0.013 1.00 95.69 81 PRO A O 1
ATOM 614 N N . VAL A 1 82 ? 0.050 10.022 -1.424 1.00 97.00 82 VAL A N 1
ATOM 615 C CA . VAL A 1 82 ? 0.498 8.978 -0.490 1.00 97.00 82 VAL A CA 1
ATOM 616 C C . VAL A 1 82 ? 2.028 8.919 -0.448 1.00 97.00 82 VAL A C 1
ATOM 618 O O . VAL A 1 82 ? 2.606 8.806 0.630 1.00 97.00 82 VAL A O 1
ATOM 621 N N . MET A 1 83 ? 2.695 9.059 -1.601 1.00 96.94 83 MET A N 1
ATOM 622 C CA . MET A 1 83 ? 4.158 9.168 -1.664 1.00 96.94 83 MET A CA 1
ATOM 623 C C . MET A 1 83 ? 4.671 10.409 -0.923 1.00 96.94 83 MET A C 1
ATOM 625 O O . MET A 1 83 ? 5.621 10.311 -0.143 1.00 96.94 83 MET A O 1
ATOM 629 N N . ASP A 1 84 ? 4.011 11.552 -1.118 1.00 95.25 84 ASP A N 1
ATOM 630 C CA . ASP A 1 84 ? 4.360 12.821 -0.476 1.00 95.25 84 ASP A CA 1
ATOM 631 C C . ASP A 1 84 ? 4.215 12.744 1.047 1.00 95.25 84 ASP A C 1
ATOM 633 O O . ASP A 1 84 ? 5.088 13.215 1.776 1.00 95.25 84 ASP A O 1
ATOM 637 N N . ALA A 1 85 ? 3.157 12.094 1.544 1.00 95.62 85 ALA A N 1
ATOM 638 C CA . ALA A 1 85 ? 2.939 11.899 2.979 1.00 95.62 85 ALA A CA 1
ATOM 639 C C . ALA A 1 85 ? 4.047 11.075 3.655 1.00 95.62 85 ALA A C 1
ATOM 641 O O . ALA A 1 85 ? 4.320 11.257 4.840 1.00 95.62 85 ALA A O 1
ATOM 642 N N . LEU A 1 86 ? 4.706 10.197 2.896 1.00 96.56 86 LEU A N 1
ATOM 643 C CA . LEU A 1 86 ? 5.856 9.415 3.345 1.00 96.56 86 LEU A CA 1
ATOM 644 C C . LEU A 1 86 ? 7.202 10.111 3.081 1.00 96.56 86 LEU A C 1
ATOM 646 O O . LEU A 1 86 ? 8.249 9.574 3.440 1.00 96.56 86 LEU A O 1
ATOM 650 N N . GLY A 1 87 ? 7.203 11.284 2.440 1.00 95.81 87 GLY A N 1
ATOM 651 C CA . GLY A 1 87 ? 8.425 11.979 2.031 1.00 95.81 87 GLY A CA 1
ATOM 652 C C . GLY A 1 87 ? 9.252 11.197 1.003 1.00 95.81 87 GLY A C 1
ATOM 653 O O . GLY A 1 87 ? 10.472 11.378 0.922 1.00 95.81 87 GLY A O 1
ATOM 654 N N . LEU A 1 88 ? 8.615 10.304 0.238 1.00 95.69 88 LEU A N 1
ATOM 655 C CA . LEU A 1 88 ? 9.295 9.462 -0.739 1.00 95.69 88 LEU A CA 1
ATOM 656 C C . LEU A 1 88 ? 9.692 10.278 -1.968 1.00 95.69 88 LEU A C 1
ATOM 658 O O . LEU A 1 88 ? 8.893 10.986 -2.573 1.00 95.69 88 LEU A O 1
ATOM 662 N N . LYS A 1 89 ? 10.958 10.154 -2.370 1.00 94.31 89 LYS A N 1
ATOM 663 C CA . LYS A 1 89 ? 11.483 10.851 -3.547 1.00 94.31 89 LYS A CA 1
ATOM 664 C C . LYS A 1 89 ? 11.377 9.958 -4.774 1.00 94.31 89 LYS A C 1
ATOM 666 O O . LYS A 1 89 ? 12.112 8.978 -4.879 1.00 94.31 89 LYS A O 1
ATOM 671 N N . TYR A 1 90 ? 10.558 10.365 -5.740 1.00 92.25 90 TYR A N 1
ATOM 672 C CA . TYR A 1 90 ? 10.341 9.647 -7.002 1.00 92.25 90 TYR A CA 1
ATOM 673 C C . TYR A 1 90 ? 11.645 9.201 -7.691 1.00 92.25 90 TYR A C 1
ATOM 675 O O . TYR A 1 90 ? 11.826 8.023 -7.995 1.00 92.25 90 TYR A O 1
ATOM 683 N N . GLY A 1 91 ? 12.602 10.120 -7.872 1.00 92.69 91 GLY A N 1
ATOM 684 C CA . GLY A 1 91 ? 13.881 9.803 -8.521 1.00 92.69 91 GLY A CA 1
ATOM 685 C C . GLY A 1 91 ? 14.724 8.782 -7.750 1.00 92.69 91 GLY A C 1
ATOM 686 O O . GLY A 1 91 ? 15.383 7.943 -8.359 1.00 92.69 91 GLY A O 1
ATOM 687 N N . TRP A 1 92 ? 14.666 8.807 -6.414 1.00 94.31 92 TRP A N 1
ATOM 688 C CA . TRP A 1 92 ? 15.350 7.816 -5.584 1.00 94.31 92 TRP A CA 1
ATOM 689 C C . TRP A 1 92 ? 14.686 6.443 -5.706 1.00 94.31 92 TRP A C 1
ATOM 691 O O . TRP A 1 92 ? 15.394 5.459 -5.896 1.00 94.31 92 TRP A O 1
ATOM 701 N N . MET A 1 93 ? 13.351 6.379 -5.669 1.00 94.44 93 MET A N 1
ATOM 702 C CA . MET A 1 93 ? 12.608 5.121 -5.814 1.00 94.44 93 MET A CA 1
ATOM 703 C C . MET A 1 93 ? 12.888 4.449 -7.157 1.00 94.44 93 MET A C 1
ATOM 705 O O . MET A 1 93 ? 13.148 3.253 -7.187 1.00 94.44 93 MET A O 1
ATOM 709 N N . LYS A 1 94 ? 12.906 5.214 -8.257 1.00 94.12 94 LYS A N 1
ATOM 710 C CA . LYS A 1 94 ? 13.241 4.671 -9.580 1.00 94.12 94 LYS A CA 1
ATOM 711 C C . LYS A 1 94 ? 14.677 4.159 -9.667 1.00 94.12 94 LYS A C 1
ATOM 713 O O . LYS A 1 94 ? 14.906 3.078 -10.195 1.00 94.12 94 LYS A O 1
ATOM 718 N N . ALA A 1 95 ? 15.640 4.917 -9.143 1.00 94.31 95 ALA A N 1
ATOM 719 C CA . ALA A 1 95 ? 17.053 4.541 -9.201 1.00 94.31 95 ALA A CA 1
ATOM 720 C C . ALA A 1 95 ? 17.409 3.350 -8.293 1.00 94.31 95 ALA A C 1
ATOM 722 O O . ALA A 1 95 ? 18.373 2.643 -8.570 1.00 94.31 95 ALA A O 1
ATOM 723 N N . ASN A 1 96 ? 16.648 3.138 -7.215 1.00 93.25 96 ASN A N 1
ATOM 724 C CA . ASN A 1 96 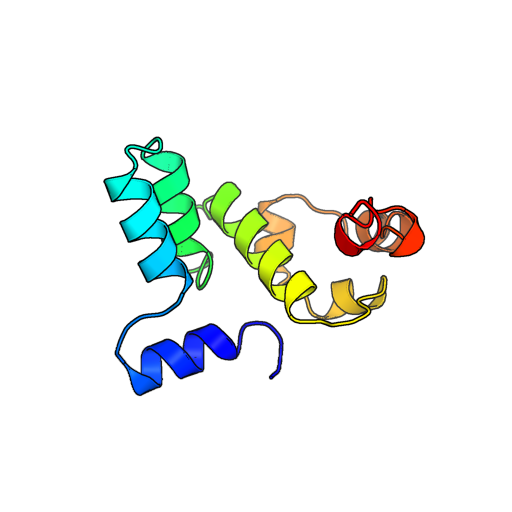? 16.887 2.089 -6.219 1.00 93.25 96 ASN A CA 1
ATOM 725 C C . ASN A 1 96 ? 15.807 1.001 -6.252 1.00 93.25 96 ASN A C 1
ATOM 727 O O . ASN A 1 96 ? 15.640 0.273 -5.273 1.00 93.25 96 ASN A O 1
ATOM 731 N N . PHE A 1 97 ? 15.054 0.897 -7.350 1.00 92.06 97 PHE A N 1
ATOM 732 C CA . PHE A 1 97 ? 14.024 -0.122 -7.470 1.00 92.06 97 PHE A CA 1
ATOM 733 C C . PHE A 1 97 ? 14.680 -1.515 -7.456 1.00 92.06 97 PHE A C 1
ATOM 735 O O . PHE A 1 97 ? 15.584 -1.771 -8.260 1.00 92.06 97 PHE A O 1
ATOM 742 N N . PRO A 1 98 ? 14.280 -2.411 -6.541 1.00 89.62 98 PRO A N 1
ATOM 743 C CA . PRO A 1 98 ? 14.946 -3.694 -6.369 1.00 89.62 98 PRO A CA 1
ATOM 744 C C . PRO A 1 98 ? 14.710 -4.602 -7.577 1.00 89.62 98 PRO A C 1
ATOM 746 O O . PRO A 1 98 ? 13.608 -4.681 -8.115 1.00 89.62 98 PRO A O 1
ATOM 749 N N . GLN A 1 99 ? 15.746 -5.333 -7.989 1.00 85.62 99 GLN A N 1
ATOM 750 C CA . GLN A 1 99 ? 15.582 -6.363 -9.013 1.00 85.62 99 GLN A CA 1
ATOM 751 C C . GLN A 1 99 ? 14.908 -7.595 -8.401 1.00 85.62 99 GLN A C 1
ATOM 753 O O . GLN A 1 99 ? 15.295 -7.983 -7.294 1.00 85.62 99 GLN A O 1
ATOM 758 N N . PRO A 1 100 ? 13.996 -8.283 -9.116 1.00 81.69 100 PRO A N 1
ATOM 759 C CA . PRO A 1 100 ? 13.364 -9.508 -8.624 1.00 81.69 100 PRO A CA 1
ATOM 760 C C . PRO A 1 100 ? 14.373 -10.551 -8.117 1.00 81.69 100 PRO A C 1
ATOM 762 O O . PRO A 1 100 ? 14.176 -11.162 -7.072 1.00 81.69 100 PRO A O 1
ATOM 765 N N . ALA A 1 101 ?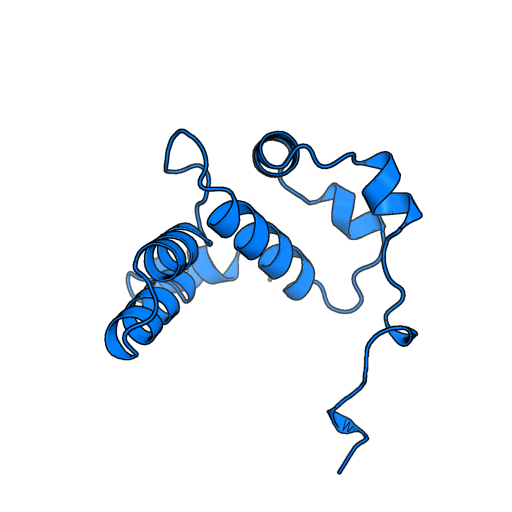 15.513 -10.682 -8.804 1.00 82.25 101 ALA A N 1
ATOM 766 C CA . ALA A 1 101 ? 16.594 -11.599 -8.439 1.00 82.25 101 ALA A CA 1
ATOM 767 C C . ALA A 1 101 ? 17.306 -11.266 -7.111 1.00 82.25 101 ALA A C 1
ATOM 769 O O . ALA A 1 101 ? 18.043 -12.102 -6.596 1.00 82.25 101 ALA A O 1
ATOM 770 N N . SER A 1 102 ? 17.119 -10.062 -6.559 1.00 85.00 102 SER A N 1
ATOM 771 C CA . SER A 1 102 ? 17.675 -9.679 -5.253 1.00 85.00 102 SER A CA 1
ATOM 772 C C . SER A 1 102 ? 16.851 -10.183 -4.065 1.00 85.00 102 SER A C 1
ATOM 774 O O . SER A 1 102 ? 17.351 -10.190 -2.940 1.00 85.00 102 SER A O 1
ATOM 776 N N . PHE A 1 103 ? 15.608 -10.621 -4.292 1.00 82.56 103 PHE A N 1
ATOM 777 C CA . PHE A 1 103 ? 14.758 -11.169 -3.241 1.00 82.56 103 PHE A CA 1
ATOM 778 C C . PHE A 1 103 ? 15.052 -12.653 -3.002 1.00 82.56 103 PHE A C 1
ATOM 780 O O . PHE A 1 103 ? 15.371 -13.409 -3.920 1.00 82.56 103 PHE A O 1
ATOM 787 N N . ILE A 1 104 ? 14.906 -13.091 -1.751 1.00 82.00 104 ILE A N 1
ATOM 788 C CA . ILE A 1 104 ? 15.032 -14.506 -1.388 1.00 82.00 104 ILE A CA 1
ATOM 789 C C . ILE A 1 104 ? 13.837 -15.269 -1.970 1.00 82.00 104 ILE A C 1
ATOM 791 O O . ILE A 1 104 ? 12.688 -14.980 -1.634 1.00 82.00 104 ILE A O 1
ATOM 795 N N . ASN A 1 105 ? 14.100 -16.274 -2.808 1.00 72.62 105 ASN A N 1
ATOM 796 C CA . ASN A 1 105 ? 13.057 -17.141 -3.346 1.00 72.62 105 ASN A CA 1
ATOM 797 C C . ASN A 1 105 ? 12.795 -18.330 -2.405 1.00 72.62 105 ASN A C 1
ATOM 799 O O . ASN A 1 105 ? 13.494 -19.341 -2.444 1.00 72.62 105 ASN A O 1
ATOM 803 N N . LEU A 1 106 ? 11.761 -18.214 -1.567 1.00 71.56 106 LEU A N 1
ATOM 804 C CA . LEU A 1 106 ? 11.382 -19.251 -0.597 1.00 71.56 106 LEU A CA 1
ATOM 805 C C . LEU A 1 106 ? 10.771 -20.508 -1.245 1.00 71.56 106 LEU A C 1
ATOM 807 O O . LEU A 1 106 ? 10.731 -21.553 -0.604 1.00 71.56 106 LEU A O 1
ATOM 811 N N . SER A 1 107 ? 10.339 -20.444 -2.510 1.00 70.69 107 SER A N 1
ATOM 812 C CA . SER A 1 107 ? 9.785 -21.605 -3.229 1.00 70.69 107 SER A CA 1
ATOM 813 C C . SER A 1 107 ? 10.850 -22.589 -3.726 1.00 70.69 107 SER A C 1
ATOM 815 O O . SER A 1 107 ? 10.520 -23.717 -4.073 1.00 70.69 107 SER A O 1
ATOM 817 N N . GLN A 1 108 ? 12.124 -22.180 -3.736 1.00 58.16 108 GLN A N 1
ATOM 818 C CA . GLN A 1 108 ? 13.259 -23.035 -4.105 1.00 58.16 108 GLN A CA 1
ATOM 819 C C . GLN A 1 108 ? 13.988 -23.631 -2.890 1.00 58.16 108 GLN A C 1
ATOM 821 O O . GLN A 1 108 ? 14.979 -24.334 -3.059 1.00 58.16 108 GLN A O 1
ATOM 826 N N . ALA A 1 109 ? 13.526 -23.339 -1.670 1.00 55.44 109 ALA A N 1
ATOM 827 C CA . ALA A 1 109 ? 14.161 -23.765 -0.423 1.00 55.44 109 ALA A CA 1
ATOM 828 C C . ALA A 1 109 ? 13.545 -25.045 0.189 1.00 55.44 109 ALA A C 1
ATOM 830 O O . ALA A 1 109 ? 13.771 -25.314 1.369 1.00 55.44 109 ALA A O 1
ATOM 831 N N . GLY A 1 110 ? 12.764 -25.808 -0.587 1.00 47.31 110 GLY A N 1
ATOM 832 C CA . GLY A 1 110 ? 12.104 -27.054 -0.174 1.00 47.31 110 GLY A CA 1
ATOM 833 C C . GLY A 1 110 ? 12.545 -28.255 -0.994 1.00 47.31 110 GLY A C 1
ATOM 834 O O . GLY A 1 110 ? 12.682 -28.092 -2.227 1.00 47.31 110 GLY A O 1
#